Protein AF-A0A3M1FC54-F1 (afdb_monomer_lite)

Sequence (66 aa):
EPEENEFVVDWALQNFDVSLVKVNTIGDKGVTYFKGKELNGEIRKCRRLWPNKTQTQGFFIAKFKK

Foldseek 3Di:
DCVVAQVVVQVCVVPDPKAWDQDPDDAAAADQDDPHDGGPPSSSSKGFDDCVGNVDHTDIDTDIDD

pLDDT: mean 97.11, std 2.03, range [85.75, 98.56]

Radius of gyration: 11.66 Å; chains: 1; bounding box: 30×18×30 Å

Structure (mmCIF, N/CA/C/O backbone):
data_AF-A0A3M1FC54-F1
#
_entry.id   AF-A0A3M1FC54-F1
#
loop_
_atom_site.group_PDB
_atom_site.id
_atom_site.type_symbol
_atom_site.label_atom_id
_atom_site.label_alt_id
_atom_site.label_comp_id
_atom_site.label_asym_id
_atom_site.label_entity_id
_atom_site.label_seq_id
_atom_site.pdbx_PDB_ins_code
_atom_site.Cartn_x
_atom_site.Cartn_y
_atom_site.Cartn_z
_atom_site.occupancy
_atom_site.B_iso_or_equiv
_atom_site.auth_seq_id
_atom_site.auth_comp_id
_atom_site.auth_asym_id
_atom_site.auth_atom_id
_atom_site.pdbx_PDB_model_num
ATOM 1 N N . GLU A 1 1 ? 7.909 10.437 -1.640 1.00 85.75 1 GLU A N 1
ATOM 2 C CA . GLU A 1 1 ? 8.363 10.319 -0.234 1.00 85.75 1 GLU A CA 1
ATOM 3 C C . GLU A 1 1 ? 7.325 9.531 0.571 1.00 85.75 1 GLU A C 1
ATOM 5 O O . GLU A 1 1 ? 6.159 9.586 0.188 1.00 85.75 1 GLU A O 1
ATOM 10 N N . PRO A 1 2 ? 7.687 8.695 1.566 1.00 92.00 2 PRO A N 1
ATOM 11 C CA . PRO A 1 2 ? 6.696 7.945 2.359 1.00 92.00 2 PRO A CA 1
ATOM 12 C C . PRO A 1 2 ? 5.701 8.815 3.138 1.00 92.00 2 PRO A C 1
ATOM 14 O O . PRO A 1 2 ? 4.566 8.400 3.361 1.00 92.00 2 PRO A O 1
ATOM 17 N N . GLU A 1 3 ? 6.116 10.024 3.507 1.00 95.25 3 GLU A N 1
ATOM 18 C CA . GLU A 1 3 ? 5.342 11.004 4.265 1.00 95.25 3 GLU A CA 1
ATOM 19 C C . GLU A 1 3 ? 4.068 11.448 3.516 1.00 95.25 3 GLU A C 1
ATOM 21 O O . GLU A 1 3 ? 3.017 11.598 4.131 1.00 95.25 3 GLU A O 1
ATOM 26 N N . GLU A 1 4 ? 4.124 11.561 2.186 1.00 96.50 4 GLU A N 1
ATOM 27 C CA . GLU A 1 4 ? 2.976 11.923 1.334 1.00 96.50 4 GLU A CA 1
ATOM 28 C C . GLU A 1 4 ? 2.113 10.719 0.917 1.00 96.50 4 GLU A C 1
ATOM 30 O O . GLU A 1 4 ? 1.024 10.883 0.374 1.00 96.50 4 GLU A O 1
ATOM 35 N N . ASN A 1 5 ? 2.606 9.496 1.135 1.00 98.12 5 ASN A N 1
ATOM 36 C CA . ASN A 1 5 ? 2.013 8.274 0.597 1.00 98.12 5 ASN A CA 1
ATOM 37 C C . ASN A 1 5 ? 1.581 7.337 1.725 1.00 98.12 5 ASN A C 1
ATOM 39 O O . ASN A 1 5 ? 0.446 7.394 2.193 1.00 98.12 5 ASN A O 1
ATOM 43 N N . GLU A 1 6 ? 2.478 6.471 2.193 1.00 98.31 6 GLU A N 1
ATOM 44 C CA . GLU A 1 6 ? 2.147 5.477 3.208 1.00 98.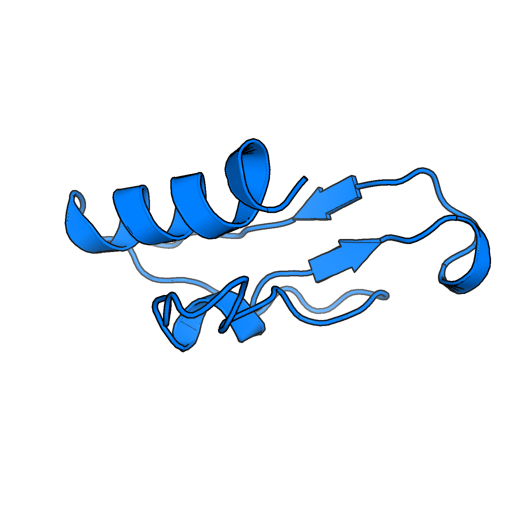31 6 GLU A CA 1
ATOM 45 C C . GLU A 1 6 ? 1.711 6.095 4.525 1.00 98.31 6 GLU A C 1
ATOM 47 O O . GLU A 1 6 ? 0.840 5.526 5.168 1.00 98.31 6 GLU A O 1
ATOM 52 N N . PHE A 1 7 ? 2.242 7.255 4.913 1.00 98.12 7 PHE A N 1
ATOM 53 C CA . PHE A 1 7 ? 1.822 7.898 6.159 1.00 98.12 7 PHE A CA 1
ATOM 54 C C . PHE A 1 7 ? 0.397 8.455 6.050 1.00 98.12 7 PHE A C 1
ATOM 56 O O . PHE A 1 7 ? -0.363 8.363 7.011 1.00 98.12 7 PHE A O 1
ATOM 63 N N . VAL A 1 8 ? 0.004 8.958 4.875 1.00 98.38 8 VAL A N 1
ATOM 64 C CA . VAL A 1 8 ? -1.371 9.411 4.606 1.00 98.38 8 VAL A CA 1
ATOM 65 C C . VAL A 1 8 ? -2.339 8.225 4.588 1.00 98.38 8 VAL A C 1
ATOM 67 O O . VAL A 1 8 ? -3.429 8.304 5.151 1.00 98.38 8 VAL A O 1
ATOM 70 N N . VAL A 1 9 ? -1.937 7.099 3.990 1.00 98.31 9 VAL A N 1
ATOM 71 C CA . VAL A 1 9 ? -2.739 5.864 3.988 1.00 98.31 9 VAL A CA 1
ATOM 72 C C . VAL A 1 9 ? -2.862 5.268 5.392 1.00 98.31 9 VAL A C 1
ATOM 74 O O . VAL A 1 9 ? -3.954 4.861 5.777 1.00 98.31 9 VAL A O 1
ATOM 77 N N . ASP A 1 10 ? -1.768 5.229 6.154 1.00 98.31 10 ASP A N 1
ATOM 78 C CA . ASP A 1 10 ? -1.743 4.772 7.547 1.00 98.31 10 ASP A CA 1
ATOM 79 C C . ASP A 1 10 ? -2.687 5.611 8.415 1.00 98.31 10 ASP A C 1
ATOM 81 O O . ASP A 1 10 ? -3.531 5.063 9.122 1.00 98.31 10 ASP A O 1
ATOM 85 N N . TRP A 1 11 ? -2.619 6.939 8.276 1.00 98.25 11 TRP A N 1
ATOM 86 C CA . TRP A 1 11 ? -3.544 7.858 8.930 1.00 98.25 11 TRP A CA 1
ATOM 87 C C . TRP A 1 11 ? -4.999 7.582 8.527 1.00 98.25 11 TRP A C 1
ATOM 89 O O . TRP A 1 11 ? -5.858 7.471 9.400 1.00 98.25 11 TRP A O 1
ATOM 99 N N . ALA A 1 12 ? -5.296 7.398 7.237 1.00 98.31 12 ALA A N 1
ATOM 100 C CA . ALA A 1 12 ? -6.661 7.122 6.787 1.00 98.31 12 ALA A CA 1
ATOM 101 C C . ALA A 1 12 ? -7.217 5.805 7.362 1.00 98.31 12 ALA A C 1
ATOM 103 O O . ALA A 1 12 ? -8.364 5.772 7.800 1.00 98.31 12 ALA A O 1
ATOM 104 N N . LEU A 1 13 ? -6.402 4.745 7.423 1.00 97.94 13 LEU A N 1
ATOM 105 C CA . LEU A 1 13 ? -6.781 3.462 8.031 1.00 97.94 13 LEU A CA 1
ATOM 106 C C . LEU A 1 13 ? -7.035 3.556 9.542 1.00 97.94 13 LEU A C 1
ATOM 108 O O . LEU A 1 13 ? -7.783 2.750 10.082 1.00 97.94 13 LEU A O 1
ATOM 112 N N . GLN A 1 14 ? -6.400 4.506 10.229 1.00 97.44 14 GLN A N 1
ATOM 113 C CA . GLN A 1 14 ? -6.596 4.728 11.665 1.00 97.44 14 GLN A CA 1
ATOM 114 C C . GLN A 1 14 ? -7.807 5.618 11.973 1.00 97.44 14 GLN A C 1
ATOM 116 O O . GLN A 1 14 ? -8.356 5.538 13.068 1.00 97.44 14 GLN A O 1
ATOM 121 N N . ASN A 1 15 ? -8.207 6.482 11.035 1.00 98.38 15 ASN A N 1
ATOM 122 C CA . ASN A 1 15 ? -9.205 7.529 11.277 1.00 98.38 15 ASN A CA 1
ATOM 123 C C . ASN A 1 15 ? -10.561 7.260 10.610 1.00 98.38 15 ASN A C 1
ATOM 125 O O . ASN A 1 15 ? -11.544 7.917 10.951 1.00 98.38 15 ASN A O 1
ATOM 129 N N . PHE A 1 16 ? -10.639 6.307 9.682 1.00 98.19 16 PHE A N 1
ATOM 130 C CA . PHE A 1 16 ? -11.874 5.958 8.986 1.00 98.19 16 PHE A CA 1
ATOM 131 C C . PHE A 1 16 ? -12.100 4.447 8.980 1.00 98.19 16 PHE A C 1
ATOM 133 O O . PHE A 1 16 ? -11.153 3.668 8.926 1.00 98.19 16 PHE A O 1
ATOM 140 N N . ASP A 1 17 ? -13.371 4.038 8.961 1.00 97.62 17 ASP A N 1
ATOM 141 C CA . ASP A 1 17 ? -13.772 2.640 8.768 1.00 97.62 17 ASP A CA 1
ATOM 142 C C . ASP A 1 17 ? -13.659 2.259 7.283 1.00 97.62 17 ASP A C 1
ATOM 144 O O . ASP A 1 17 ? -14.631 2.247 6.523 1.00 97.62 17 ASP A O 1
ATOM 148 N N . VAL A 1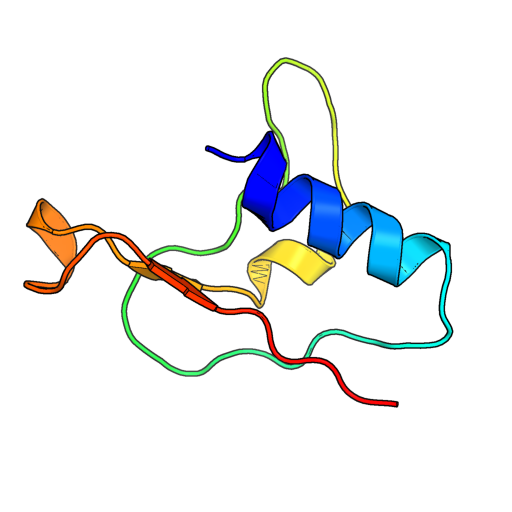 18 ? -12.416 2.082 6.838 1.00 98.12 18 VAL A N 1
ATOM 149 C CA . VAL A 1 18 ? -12.049 1.681 5.479 1.00 98.12 18 VAL A CA 1
ATOM 150 C C . VAL A 1 18 ? -10.952 0.627 5.535 1.00 98.12 18 VAL A C 1
ATOM 152 O O . VAL A 1 18 ? -10.133 0.592 6.448 1.00 98.12 18 VAL A O 1
ATOM 155 N N . SER A 1 19 ? -10.894 -0.217 4.510 1.00 97.81 19 SER A N 1
ATOM 156 C CA . SER A 1 19 ? -9.859 -1.243 4.362 1.00 97.81 19 SER A CA 1
ATOM 157 C C . SER A 1 19 ? -9.141 -1.120 3.024 1.00 97.81 19 SER A C 1
ATOM 159 O O . SER A 1 19 ? -9.679 -0.575 2.052 1.00 97.81 19 SER A O 1
ATOM 161 N N . LEU A 1 20 ? -7.916 -1.649 2.944 1.00 98.44 20 LEU A N 1
ATOM 162 C CA . LEU A 1 20 ? -7.183 -1.683 1.680 1.00 98.44 20 LEU A CA 1
ATOM 163 C C . LEU A 1 20 ? -7.523 -2.928 0.860 1.00 98.44 20 LEU A C 1
ATOM 165 O O . LEU A 1 20 ? -7.480 -4.074 1.326 1.00 98.44 20 LEU A O 1
ATOM 169 N N . VAL A 1 21 ? -7.743 -2.706 -0.432 1.00 98.38 21 VAL A N 1
ATOM 170 C CA . VAL A 1 21 ? -7.851 -3.752 -1.447 1.00 98.38 21 VAL A CA 1
ATOM 171 C C . VAL A 1 21 ? -6.510 -3.893 -2.160 1.00 98.38 21 VAL A C 1
ATOM 173 O O . VAL A 1 21 ? -5.869 -2.907 -2.519 1.00 98.38 21 VAL A O 1
ATOM 176 N N . LYS A 1 22 ? -6.076 -5.138 -2.396 1.00 98.25 22 LYS A N 1
ATOM 177 C CA . LYS A 1 22 ? -4.845 -5.421 -3.146 1.00 98.25 22 LYS A CA 1
ATOM 178 C C . LYS A 1 22 ? -4.929 -4.809 -4.545 1.00 98.25 22 LYS A C 1
ATOM 180 O O . LYS A 1 22 ? -5.786 -5.190 -5.340 1.00 98.25 22 LYS A O 1
ATOM 185 N N . VAL A 1 23 ? -3.991 -3.921 -4.862 1.00 97.94 23 VAL A N 1
ATOM 186 C CA . VAL A 1 23 ? -3.813 -3.411 -6.222 1.00 97.94 23 VAL A CA 1
ATOM 187 C C . VAL A 1 23 ? -3.038 -4.461 -7.022 1.00 97.94 23 VAL A C 1
ATOM 189 O O . VAL A 1 23 ? -1.889 -4.788 -6.704 1.00 97.94 23 VAL A O 1
ATOM 192 N N . ASN A 1 24 ? -3.685 -5.044 -8.033 1.00 95.44 24 ASN A N 1
ATOM 193 C CA . ASN A 1 24 ? -3.082 -6.051 -8.906 1.00 95.44 24 ASN A CA 1
ATOM 194 C C . ASN A 1 24 ? -2.476 -5.383 -10.147 1.00 95.44 24 ASN A C 1
ATOM 196 O O . ASN A 1 24 ? -3.080 -5.379 -11.213 1.00 95.44 24 ASN A O 1
ATOM 200 N N . THR A 1 25 ? -1.312 -4.761 -9.971 1.00 96.00 25 THR A N 1
ATOM 201 C CA . THR A 1 25 ? -0.533 -4.132 -11.046 1.00 96.00 25 THR A CA 1
ATOM 202 C C . THR A 1 25 ? 0.967 -4.277 -10.768 1.00 96.00 25 THR A C 1
ATOM 204 O O . THR A 1 25 ? 1.354 -4.837 -9.735 1.00 96.00 25 THR A O 1
ATOM 207 N N . ILE A 1 26 ? 1.789 -3.790 -11.697 1.00 97.06 26 ILE A N 1
ATOM 208 C CA . ILE A 1 26 ? 3.249 -3.718 -11.599 1.00 97.06 26 ILE A CA 1
ATOM 209 C C . ILE A 1 26 ? 3.708 -2.842 -10.420 1.00 97.06 26 ILE A C 1
ATOM 211 O O . ILE A 1 26 ? 2.929 -2.100 -9.820 1.00 97.06 26 ILE A O 1
ATOM 215 N N . GLY A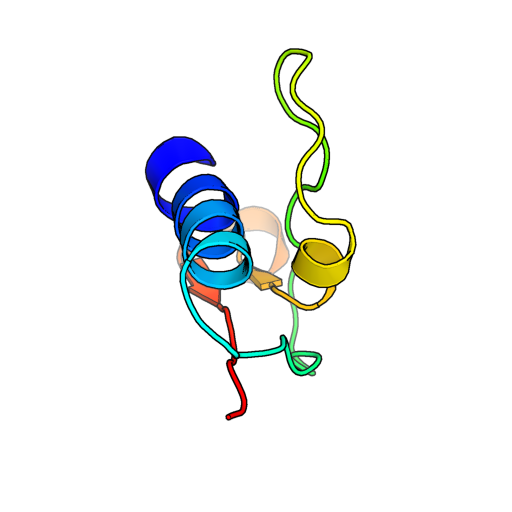 1 27 ? 5.000 -2.912 -10.108 1.00 97.25 27 GLY A N 1
ATOM 216 C CA . GLY A 1 27 ? 5.623 -2.095 -9.072 1.00 97.25 27 GLY A CA 1
ATOM 217 C C . GLY A 1 27 ? 5.753 -2.786 -7.720 1.00 97.25 27 GLY A C 1
ATOM 218 O O . GLY A 1 27 ? 5.229 -3.875 -7.473 1.00 97.25 27 GLY A O 1
ATOM 219 N N . ASP A 1 28 ? 6.494 -2.125 -6.841 1.00 97.88 28 ASP A N 1
ATOM 220 C CA . ASP A 1 28 ? 6.841 -2.643 -5.526 1.00 97.88 28 ASP A CA 1
ATOM 221 C C . ASP A 1 28 ? 5.674 -2.467 -4.547 1.00 97.88 28 ASP A C 1
ATOM 223 O O . ASP A 1 28 ? 4.788 -1.630 -4.729 1.00 97.88 28 ASP A O 1
ATOM 227 N N . LYS A 1 29 ? 5.664 -3.259 -3.474 1.00 98.12 29 LYS A N 1
ATOM 228 C CA . LYS A 1 29 ? 4.693 -3.094 -2.383 1.00 98.12 29 LYS A CA 1
ATOM 229 C C . LYS A 1 29 ? 4.907 -1.752 -1.671 1.00 98.12 29 LYS A C 1
ATOM 231 O O . LYS A 1 29 ? 6.031 -1.256 -1.612 1.00 98.12 29 LYS A O 1
ATOM 236 N N . GLY A 1 30 ? 3.834 -1.201 -1.099 1.00 97.56 30 GLY A N 1
ATOM 237 C CA . GLY A 1 30 ? 3.938 -0.079 -0.161 1.00 97.56 30 GLY A CA 1
ATOM 238 C C . GLY A 1 30 ? 4.828 -0.432 1.035 1.00 97.56 30 GLY A C 1
ATOM 239 O O . GLY A 1 30 ? 4.865 -1.587 1.471 1.00 97.56 30 GLY A O 1
ATOM 240 N N . VAL A 1 31 ? 5.560 0.559 1.537 1.00 97.56 31 VAL A N 1
ATOM 241 C CA . VAL A 1 31 ? 6.502 0.397 2.649 1.00 9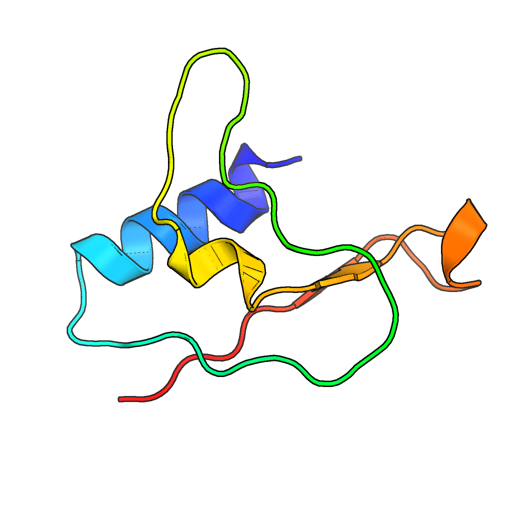7.56 31 VAL A CA 1
ATOM 242 C C . VAL A 1 31 ? 5.737 0.324 3.970 1.00 97.56 31 VAL A C 1
ATOM 244 O O . VAL A 1 31 ? 4.951 1.208 4.277 1.00 97.56 31 VAL A O 1
ATOM 247 N N . THR A 1 32 ? 5.976 -0.711 4.774 1.00 97.75 32 THR A N 1
ATOM 248 C CA . THR A 1 32 ? 5.337 -0.870 6.097 1.00 97.75 32 THR A CA 1
ATOM 249 C C . THR A 1 32 ? 6.259 -0.510 7.260 1.00 97.75 32 THR A C 1
ATOM 251 O O . THR A 1 32 ? 5.827 -0.510 8.405 1.00 97.75 32 THR A O 1
ATOM 254 N N . TYR A 1 33 ? 7.530 -0.213 6.984 1.00 97.19 33 TYR A N 1
ATOM 255 C CA . TYR A 1 33 ? 8.503 0.214 7.983 1.00 97.19 33 TYR A CA 1
ATOM 256 C C . TYR A 1 33 ? 9.453 1.244 7.382 1.00 97.19 33 TYR A C 1
ATOM 258 O O . TYR A 1 33 ? 10.105 0.976 6.369 1.00 97.19 33 TYR A O 1
ATOM 266 N N . PHE A 1 34 ? 9.542 2.422 7.993 1.00 95.69 34 PHE A N 1
ATOM 267 C CA . PHE A 1 34 ? 10.397 3.498 7.503 1.00 95.69 34 PHE A CA 1
ATOM 268 C C . PHE A 1 34 ? 10.957 4.323 8.661 1.00 95.69 34 PHE A C 1
ATOM 270 O O . PHE A 1 34 ? 10.205 4.784 9.514 1.00 95.69 34 PHE A O 1
ATOM 277 N N . LYS A 1 35 ? 12.284 4.518 8.685 1.00 93.56 35 LYS A N 1
ATOM 278 C CA . LYS A 1 35 ? 12.999 5.336 9.688 1.00 93.56 35 LYS A CA 1
ATOM 279 C C . LYS A 1 35 ? 12.600 5.034 11.151 1.00 93.56 35 LYS A C 1
ATOM 281 O O . LYS A 1 35 ? 12.410 5.952 11.939 1.00 93.56 35 LYS A O 1
ATOM 286 N N . GLY A 1 36 ? 12.448 3.759 11.520 1.00 95.19 36 GLY A N 1
ATOM 287 C CA . GLY A 1 36 ? 12.074 3.372 12.891 1.00 95.19 36 GLY A CA 1
ATOM 288 C C . GLY A 1 36 ? 10.571 3.362 13.181 1.00 95.19 36 GLY A C 1
ATOM 289 O O . GLY A 1 36 ? 10.176 2.932 14.259 1.00 95.19 36 GLY A O 1
ATOM 290 N N . LYS A 1 37 ? 9.728 3.803 12.238 1.00 94.00 37 LYS A N 1
ATOM 291 C CA . LYS A 1 37 ? 8.269 3.790 12.371 1.00 94.00 37 LYS A CA 1
ATOM 292 C C . LYS A 1 37 ? 7.676 2.582 11.651 1.00 94.00 37 LYS A C 1
ATOM 294 O O . LYS A 1 37 ? 7.873 2.420 10.444 1.00 94.00 37 LYS A O 1
ATOM 299 N N . GLU A 1 38 ? 6.927 1.771 12.388 1.00 97.56 38 GLU A N 1
ATOM 300 C CA . GLU A 1 38 ? 6.067 0.727 11.835 1.00 97.56 38 GLU A CA 1
ATOM 301 C C . GLU A 1 38 ? 4.710 1.328 11.443 1.00 97.56 38 GLU A C 1
ATOM 303 O O . GLU A 1 38 ? 4.150 2.151 12.168 1.00 97.56 38 GLU A O 1
ATOM 308 N N . LEU A 1 39 ? 4.217 0.958 10.263 1.00 97.75 39 LEU A N 1
ATOM 309 C CA . LEU A 1 39 ? 2.924 1.378 9.726 1.00 97.75 39 LEU A CA 1
ATOM 310 C C . LEU A 1 39 ? 1.997 0.170 9.609 1.00 97.75 39 LEU A C 1
ATOM 312 O O . LEU A 1 39 ? 2.442 -0.980 9.660 1.00 97.75 39 LEU A O 1
ATOM 316 N N . ASN A 1 40 ? 0.712 0.420 9.361 1.00 97.75 40 ASN A N 1
ATOM 317 C CA . ASN A 1 40 ? -0.255 -0.646 9.158 1.00 97.75 40 ASN A CA 1
ATOM 318 C C . ASN A 1 40 ? 0.206 -1.640 8.070 1.00 97.75 40 ASN A C 1
ATOM 320 O O . ASN A 1 40 ? 0.459 -1.287 6.914 1.00 97.75 40 ASN A O 1
ATOM 324 N N . GLY A 1 41 ? 0.264 -2.926 8.429 1.00 97.88 41 GLY A N 1
ATOM 325 C CA . GLY A 1 41 ? 0.704 -3.994 7.536 1.00 97.88 41 GLY A CA 1
ATOM 326 C C . GLY A 1 41 ? -0.139 -4.147 6.264 1.00 97.88 41 GLY A C 1
ATOM 327 O O . GLY A 1 41 ? 0.354 -4.707 5.282 1.00 97.88 41 GLY A O 1
ATOM 328 N N . GLU A 1 42 ? -1.377 -3.645 6.242 1.00 97.88 42 GLU A N 1
ATOM 329 C CA . GLU A 1 42 ? -2.239 -3.600 5.058 1.00 97.88 42 GLU A CA 1
ATOM 330 C C . GLU A 1 42 ? -1.629 -2.779 3.913 1.00 97.88 42 GLU A C 1
ATOM 332 O O . GLU A 1 42 ? -1.885 -3.087 2.749 1.00 97.88 42 GLU A O 1
ATOM 337 N N . ILE A 1 43 ? -0.761 -1.805 4.207 1.00 98.31 43 ILE A N 1
ATOM 338 C CA . ILE A 1 43 ? -0.128 -0.909 3.222 1.00 98.31 43 ILE A CA 1
ATOM 339 C C . ILE A 1 43 ? 0.679 -1.674 2.162 1.00 98.31 43 ILE A C 1
ATOM 341 O O . ILE A 1 43 ? 0.809 -1.224 1.023 1.00 98.31 43 ILE A O 1
ATOM 345 N N . ARG A 1 44 ? 1.109 -2.912 2.447 1.00 98.31 44 ARG A N 1
ATOM 346 C CA . ARG A 1 44 ? 1.711 -3.820 1.446 1.00 98.31 44 ARG A CA 1
ATOM 347 C C . ARG A 1 44 ? 0.800 -4.121 0.240 1.00 98.31 44 ARG A C 1
ATOM 349 O O . ARG A 1 44 ? 1.260 -4.649 -0.781 1.00 98.31 44 ARG A O 1
ATOM 356 N N . LYS A 1 45 ? -0.505 -3.854 0.364 1.00 98.56 45 LYS A N 1
ATOM 357 C CA . LYS A 1 45 ? -1.513 -3.977 -0.699 1.00 98.56 45 LYS A CA 1
ATOM 358 C C . LYS A 1 45 ? -1.438 -2.832 -1.720 1.00 98.56 45 LYS A C 1
ATOM 360 O O . LYS A 1 45 ? -1.875 -3.044 -2.852 1.00 98.56 45 LYS A O 1
ATOM 365 N N . CYS A 1 46 ? -0.852 -1.692 -1.348 1.00 98.50 46 CYS A N 1
ATOM 366 C CA . CYS A 1 46 ? -0.566 -0.552 -2.222 1.00 98.50 46 CYS A CA 1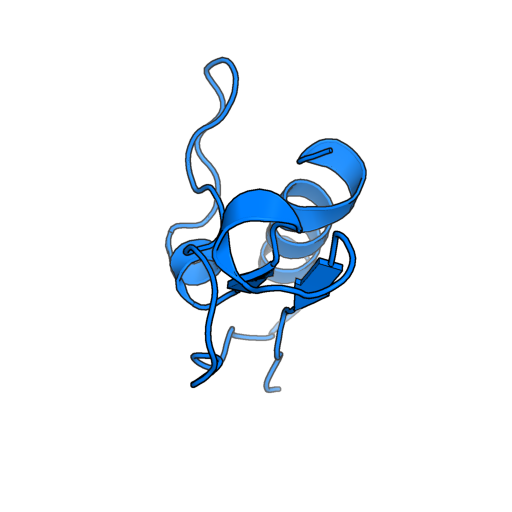
ATOM 367 C C . CYS A 1 46 ? 0.611 -0.840 -3.167 1.00 98.50 46 CYS A C 1
ATOM 369 O O . CYS A 1 46 ? 1.366 -1.802 -2.965 1.00 98.50 46 CYS A O 1
ATOM 371 N N . ARG A 1 47 ? 0.780 -0.012 -4.204 1.00 98.38 47 ARG A N 1
ATOM 372 C CA . ARG A 1 47 ? 1.860 -0.158 -5.194 1.00 98.38 47 ARG A CA 1
ATOM 373 C C . ARG A 1 47 ? 2.654 1.123 -5.388 1.00 98.38 47 ARG A C 1
ATOM 375 O O . ARG A 1 47 ? 2.071 2.195 -5.518 1.00 98.38 47 ARG A O 1
ATOM 382 N N . ARG A 1 48 ? 3.976 0.973 -5.445 1.00 98.12 48 ARG A N 1
ATOM 383 C CA . ARG A 1 48 ? 4.947 1.999 -5.826 1.00 98.12 48 ARG A CA 1
ATOM 384 C C . ARG A 1 48 ? 5.485 1.700 -7.212 1.00 98.12 48 ARG A C 1
ATOM 386 O O . ARG A 1 48 ? 6.064 0.638 -7.443 1.00 98.12 48 ARG A O 1
ATOM 393 N N . LEU A 1 49 ? 5.312 2.650 -8.114 1.00 98.00 49 LEU A N 1
ATOM 394 C CA . LEU A 1 49 ? 5.898 2.612 -9.442 1.00 98.00 49 LEU A CA 1
ATOM 395 C C . LEU A 1 49 ? 7.200 3.411 -9.429 1.00 98.00 49 LEU A C 1
ATOM 397 O O . LEU A 1 49 ? 7.256 4.504 -8.863 1.00 98.00 49 LEU A O 1
ATOM 401 N N . TRP A 1 50 ? 8.236 2.857 -10.051 1.00 96.94 50 TRP A N 1
ATOM 402 C CA . TRP A 1 50 ? 9.572 3.440 -10.077 1.00 96.94 50 TRP A CA 1
ATOM 403 C C . TRP A 1 50 ? 10.061 3.516 -11.518 1.00 96.94 50 TRP A C 1
ATOM 405 O O . TRP A 1 50 ? 10.080 2.475 -12.180 1.00 96.94 50 TRP A O 1
ATOM 415 N N . PRO A 1 51 ? 10.527 4.676 -12.010 1.00 97.38 51 PRO A N 1
ATOM 416 C CA . PRO A 1 51 ? 10.892 4.816 -13.418 1.00 97.38 51 PRO A CA 1
ATOM 417 C C . PRO A 1 51 ? 11.881 3.777 -13.937 1.00 97.38 51 PRO A C 1
ATOM 419 O O . PRO A 1 51 ? 11.688 3.204 -15.006 1.00 97.38 51 PRO A O 1
ATOM 422 N N . ASN A 1 52 ? 12.883 3.449 -13.127 1.00 96.50 52 ASN A N 1
ATOM 423 C CA . ASN A 1 52 ? 13.912 2.464 -13.445 1.00 96.50 52 ASN A CA 1
ATOM 424 C C . ASN A 1 52 ? 13.452 0.996 -13.374 1.00 96.50 52 ASN A C 1
ATOM 426 O O . ASN A 1 52 ? 14.168 0.129 -13.865 1.00 96.50 52 ASN A O 1
ATOM 430 N N . LYS A 1 53 ? 12.301 0.694 -12.757 1.00 96.75 53 LYS A N 1
ATOM 431 C CA . LYS A 1 53 ? 11.791 -0.684 -12.615 1.00 96.75 53 LYS A CA 1
ATOM 432 C C . LYS A 1 53 ? 10.555 -0.954 -13.462 1.00 96.75 53 LYS A C 1
ATOM 434 O O . LYS A 1 53 ? 10.400 -2.054 -13.977 1.00 96.75 53 LYS A O 1
ATOM 439 N N . THR A 1 54 ? 9.659 0.022 -13.565 1.00 96.50 54 THR A N 1
ATOM 440 C CA . THR A 1 54 ? 8.340 -0.147 -14.185 1.00 96.50 54 THR A CA 1
ATOM 441 C C . THR A 1 54 ? 8.214 0.533 -15.543 1.00 96.50 54 THR A C 1
ATOM 443 O O . THR A 1 54 ? 7.182 0.360 -16.177 1.00 96.50 54 THR A O 1
ATOM 446 N N . GLN A 1 55 ? 9.234 1.271 -16.008 1.00 96.50 55 GLN A N 1
ATOM 447 C CA . GLN A 1 55 ? 9.182 2.070 -17.248 1.00 96.50 55 GLN A CA 1
ATOM 448 C C . GLN A 1 55 ? 8.020 3.085 -17.247 1.00 96.50 55 GLN A C 1
ATOM 450 O O . GLN A 1 55 ? 7.434 3.403 -18.278 1.00 96.50 55 GLN A O 1
ATOM 455 N N . THR A 1 56 ? 7.673 3.591 -16.062 1.00 95.50 56 THR A N 1
ATOM 456 C CA . THR A 1 56 ? 6.626 4.601 -15.844 1.00 95.50 56 THR A CA 1
ATOM 457 C C . THR A 1 56 ? 7.213 5.851 -15.187 1.00 95.50 56 THR A C 1
ATOM 459 O O . THR A 1 56 ? 8.403 5.922 -14.913 1.00 95.50 56 THR A O 1
ATOM 462 N N . GLN A 1 57 ? 6.384 6.840 -14.860 1.00 96.75 57 GLN A N 1
ATOM 463 C CA . GLN A 1 57 ? 6.770 7.869 -13.890 1.00 96.75 57 GLN A CA 1
ATOM 464 C C . GLN A 1 57 ? 6.694 7.328 -12.454 1.00 96.75 57 GLN A C 1
ATOM 466 O O . GLN A 1 57 ? 6.094 6.273 -12.207 1.00 96.75 57 GLN A O 1
ATOM 471 N N . GLY A 1 58 ? 7.319 8.044 -11.514 1.00 96.94 58 GLY A N 1
ATOM 472 C CA . GLY A 1 58 ? 7.188 7.761 -10.087 1.00 96.94 58 GLY A CA 1
ATOM 473 C C . GLY A 1 58 ? 5.742 7.966 -9.645 1.00 96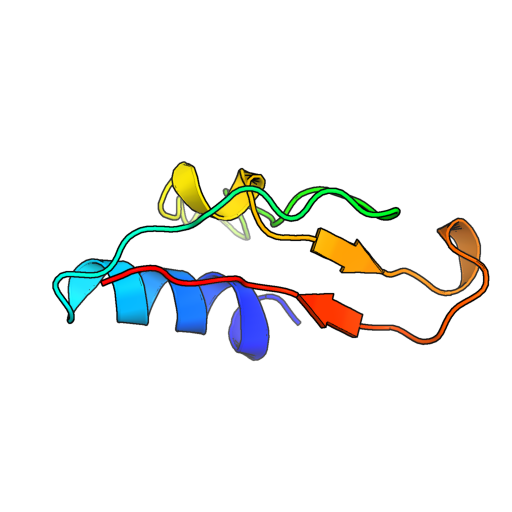.94 58 GLY A C 1
ATOM 474 O O . GLY A 1 58 ? 5.186 9.042 -9.851 1.00 96.94 58 GLY A O 1
ATOM 475 N N . PHE A 1 59 ? 5.118 6.931 -9.083 1.00 97.69 59 PHE A N 1
ATOM 476 C CA . PHE A 1 59 ? 3.700 6.980 -8.720 1.00 97.69 59 PHE A CA 1
ATOM 477 C C . PHE A 1 59 ? 3.382 6.060 -7.539 1.00 97.69 59 PHE A C 1
ATOM 479 O O . PHE A 1 59 ? 4.052 5.045 -7.333 1.00 97.69 59 PHE A O 1
ATOM 486 N N . PHE A 1 60 ? 2.333 6.385 -6.785 1.00 98.31 60 PHE A N 1
ATOM 487 C CA . PHE A 1 60 ? 1.841 5.578 -5.672 1.00 98.31 60 PHE A CA 1
ATOM 488 C C . PHE A 1 60 ? 0.340 5.318 -5.817 1.00 98.31 60 PHE A C 1
ATOM 490 O O . PHE A 1 60 ? -0.430 6.218 -6.136 1.00 98.31 60 PHE A O 1
ATOM 497 N N . ILE A 1 61 ? -0.075 4.070 -5.595 1.00 98.31 61 ILE A N 1
ATOM 498 C CA . ILE A 1 61 ? -1.459 3.625 -5.780 1.00 98.31 61 ILE A CA 1
ATOM 499 C C . ILE A 1 61 ? -1.954 2.957 -4.501 1.00 98.31 61 ILE A C 1
ATOM 501 O O . ILE A 1 61 ? -1.425 1.916 -4.097 1.00 98.31 61 ILE A O 1
ATOM 505 N N . ALA A 1 62 ? -3.027 3.500 -3.930 1.00 98.38 62 ALA A N 1
ATOM 506 C CA . ALA A 1 62 ? -3.807 2.896 -2.856 1.00 98.38 62 ALA A CA 1
ATOM 507 C C . ALA A 1 62 ? -5.265 2.742 -3.308 1.00 98.38 62 ALA A C 1
ATOM 509 O O . ALA A 1 62 ? -5.818 3.628 -3.957 1.00 98.38 62 ALA A O 1
ATOM 510 N N . LYS A 1 63 ? -5.894 1.608 -2.981 1.00 98.44 63 LYS A N 1
ATOM 511 C CA . LYS A 1 63 ? -7.304 1.347 -3.290 1.00 98.44 63 LYS A CA 1
ATOM 512 C C . LYS A 1 63 ? -8.045 1.020 -2.004 1.00 98.44 63 LYS A C 1
ATOM 514 O O . LYS A 1 63 ? -7.786 -0.018 -1.399 1.00 98.44 63 LYS A O 1
ATOM 519 N N . PHE A 1 64 ? -8.976 1.887 -1.631 1.00 98.19 64 PHE A N 1
ATOM 520 C CA . PHE A 1 64 ? -9.803 1.720 -0.442 1.00 98.19 64 PHE A CA 1
ATOM 521 C C . PHE A 1 64 ? -11.138 1.058 -0.779 1.00 98.19 64 PHE A C 1
ATOM 523 O O . PHE A 1 64 ? -11.664 1.199 -1.887 1.00 98.19 64 PHE A O 1
ATOM 530 N N . LYS A 1 65 ? -11.681 0.340 0.200 1.00 97.19 65 LYS A N 1
ATOM 531 C CA . LYS A 1 65 ? -13.055 -0.149 0.227 1.00 97.19 65 LYS A CA 1
ATOM 532 C C . LYS A 1 65 ? -13.685 0.275 1.554 1.00 97.19 65 LYS A C 1
ATOM 534 O O . LYS A 1 65 ? -13.048 0.125 2.595 1.00 97.19 65 LYS A O 1
ATOM 539 N N . LYS A 1 66 ? -14.912 0.785 1.468 1.00 91.38 66 LYS A N 1
ATOM 540 C CA . LYS A 1 66 ? -15.813 0.961 2.605 1.00 91.38 66 LYS A CA 1
ATOM 541 C C . LYS A 1 66 ? -16.602 -0.327 2.827 1.00 91.38 66 LYS A C 1
ATOM 543 O O . LYS A 1 66 ? -16.944 -0.980 1.808 1.00 91.38 66 LYS A O 1
#

Secondary structure (DSSP, 8-state):
-GGGTHHHHHHHHHHSS-EEPP--SSSEEPPSEETTEE--GGGGGSEEE-HHHHSS-SEEE--EE-